Protein AF-A0A8D0G5C0-F1 (afdb_monomer)

InterPro domains:
  IPR000313 PWWP domain [PF00855] (8-87)
  IPR000313 PWWP domain [PS50812] (7-64)
  IPR000313 PWWP domain [SM00293] (5-62)

Solvent-accessible surface area (backbone ato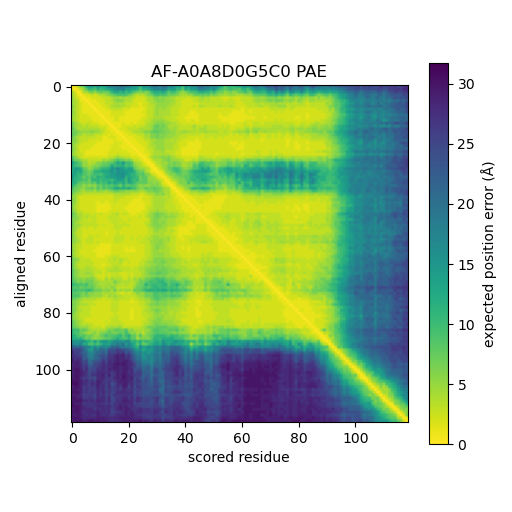ms only — not comparable to full-atom values): 7611 Å² total; per-residue (Å²): 129,85,74,84,84,53,65,72,41,54,23,26,38,55,51,91,98,52,67,59,37,44,24,32,29,47,61,82,55,92,89,55,84,77,66,62,89,77,37,43,50,33,37,32,37,53,71,70,46,74,48,77,46,38,60,90,41,50,41,55,30,86,83,39,37,92,78,51,68,61,84,56,93,55,87,37,45,50,51,3,57,47,32,63,74,77,43,70,66,70,85,62,56,86,75,61,91,80,71,76,99,75,76,75,89,69,74,75,60,79,80,70,81,76,83,84,85,88,134

Secondary structure (DSSP, 8-state):
-PPP--TT-EEEEE-TTS-EEEEEEPPPPTTSPPPPTT-EEEEETTT--EEEE-GGGEEEHHHHHHHH-S--SSTTHHHHHHHHHH-TTTT-TTS-SSS-----TTSSSTTTSSS----

Sequence (119 aa):
MPREYKAGDLVFAKMKGYPHWPARIDELPEGAVKPPANKYPIFFFGTHETAFLGPKDLFPYKEYKDKFGKSNKRKGFNEGLWEIENNPGVKFTGYQVRAASFFPSCFYSYLFQGYLTRV

Radius of gyration: 15.36 Å; Cα contacts (8 Å, |Δi|>4): 171; chains: 1; bounding box: 44×36×38 Å

Mean predicted aligned error: 11.13 Å

pLDDT: mean 76.65, std 21.1, range [34.09, 95.88]

Foldseek 3Di:
DQDDDDALFWWQFDDPPDARFTKTFADDPDPPDDADPQWTWIQTAQVRDIDTDHSVRIGGCVVCCVPRVDDDPDHRRVRSSVCVVPPSCVPRPPPPPDDDPDDPPPPVPPPPPPDDDDD

Structure (mmCIF, N/CA/C/O backbone):
data_AF-A0A8D0G5C0-F1
#
_entry.id   AF-A0A8D0G5C0-F1
#
loop_
_atom_site.group_PDB
_atom_site.id
_atom_site.type_symbol
_atom_site.label_atom_id
_atom_site.label_alt_id
_atom_site.label_comp_id
_atom_site.label_asym_id
_atom_site.label_entity_id
_atom_site.label_seq_id
_atom_site.pdbx_PDB_ins_code
_atom_site.Cartn_x
_atom_site.Cartn_y
_atom_site.Cartn_z
_atom_site.occupancy
_atom_site.B_iso_or_equiv
_atom_site.auth_seq_id
_atom_site.auth_comp_id
_atom_site.auth_asym_id
_atom_site.auth_atom_id
_atom_site.pdbx_PDB_model_num
ATOM 1 N N . MET A 1 1 ? 14.836 -15.581 8.809 1.00 47.50 1 MET A N 1
ATOM 2 C CA . MET A 1 1 ? 14.893 -15.402 7.344 1.00 47.50 1 MET A CA 1
ATOM 3 C C . MET A 1 1 ? 14.062 -14.185 6.976 1.00 47.50 1 MET A C 1
ATOM 5 O O . MET A 1 1 ? 12.967 -14.071 7.523 1.00 47.50 1 MET A O 1
ATOM 9 N N . PRO A 1 2 ? 14.555 -13.260 6.137 1.00 63.22 2 PRO A N 1
ATOM 10 C CA . PRO A 1 2 ? 13.706 -12.226 5.554 1.00 63.22 2 PRO A CA 1
ATOM 11 C C . PRO A 1 2 ? 12.562 -12.912 4.806 1.00 63.22 2 PRO A C 1
ATOM 13 O O . PRO A 1 2 ? 12.798 -13.873 4.078 1.00 63.22 2 PRO A O 1
ATOM 16 N N . ARG A 1 3 ? 11.324 -12.470 5.028 1.00 75.38 3 ARG A N 1
ATOM 17 C CA . ARG A 1 3 ? 10.181 -12.975 4.268 1.00 75.38 3 ARG A CA 1
ATOM 18 C C . ARG A 1 3 ? 10.297 -12.411 2.850 1.00 75.38 3 ARG A C 1
ATOM 20 O O . ARG A 1 3 ? 10.407 -11.196 2.679 1.00 75.38 3 ARG A O 1
ATOM 27 N N . GLU A 1 4 ? 10.362 -13.299 1.869 1.00 84.38 4 GLU A N 1
ATOM 28 C CA . GLU A 1 4 ? 10.348 -12.930 0.456 1.00 84.38 4 GLU A CA 1
ATOM 29 C C . GLU A 1 4 ? 8.915 -12.684 0.008 1.00 84.38 4 GLU A C 1
ATOM 31 O O . GLU A 1 4 ? 7.990 -13.365 0.455 1.00 84.38 4 GLU A O 1
ATOM 36 N N . TYR A 1 5 ? 8.752 -11.702 -0.867 1.00 88.19 5 TYR A N 1
ATOM 37 C CA . TYR A 1 5 ? 7.460 -11.300 -1.387 1.00 88.19 5 TYR A CA 1
ATOM 38 C C . TYR A 1 5 ? 7.451 -11.332 -2.915 1.00 88.19 5 TYR A C 1
ATOM 40 O O . TYR A 1 5 ? 8.495 -11.163 -3.550 1.00 88.19 5 TYR A O 1
ATOM 48 N N . LYS A 1 6 ? 6.269 -11.523 -3.502 1.00 89.31 6 LYS A N 1
ATOM 49 C CA . LYS A 1 6 ? 6.053 -11.605 -4.950 1.00 89.31 6 LYS A CA 1
ATOM 50 C C . LYS A 1 6 ? 5.036 -10.569 -5.421 1.00 89.31 6 LYS A C 1
ATOM 52 O O . LYS A 1 6 ? 4.213 -10.090 -4.643 1.00 89.31 6 LYS A O 1
ATOM 57 N N . ALA A 1 7 ? 5.085 -10.231 -6.708 1.00 88.38 7 ALA A N 1
ATOM 58 C CA . ALA A 1 7 ? 4.063 -9.391 -7.322 1.00 88.38 7 ALA A CA 1
ATOM 59 C C . ALA A 1 7 ? 2.673 -10.033 -7.157 1.00 88.38 7 ALA A C 1
ATOM 61 O O . ALA A 1 7 ? 2.513 -11.244 -7.310 1.00 88.38 7 ALA A O 1
ATOM 62 N N . GLY A 1 8 ? 1.683 -9.215 -6.813 1.00 89.81 8 GLY A N 1
ATOM 63 C CA . GLY A 1 8 ? 0.327 -9.636 -6.467 1.00 89.81 8 GLY A CA 1
ATOM 64 C C . GLY A 1 8 ? 0.114 -9.949 -4.982 1.00 89.81 8 GLY A C 1
ATOM 65 O O . GLY A 1 8 ? -1.038 -10.051 -4.557 1.00 89.81 8 GLY A O 1
ATOM 66 N N . ASP A 1 9 ? 1.172 -10.053 -4.167 1.00 93.31 9 ASP A N 1
ATOM 67 C CA . ASP A 1 9 ? 1.013 -10.303 -2.733 1.00 93.31 9 ASP A CA 1
ATOM 68 C C . ASP A 1 9 ? 0.319 -9.125 -2.039 1.00 93.31 9 ASP A C 1
ATOM 70 O O . ASP A 1 9 ? 0.721 -7.963 -2.156 1.00 93.31 9 ASP A O 1
ATOM 74 N N . LEU A 1 10 ? -0.719 -9.447 -1.267 1.00 94.56 10 LEU A N 1
ATOM 75 C CA . LEU A 1 10 ? -1.472 -8.486 -0.470 1.00 94.56 10 LEU A CA 1
ATOM 76 C C . LEU A 1 10 ? -0.804 -8.285 0.889 1.00 94.56 10 LEU A C 1
ATOM 78 O O . LEU A 1 10 ? -0.568 -9.236 1.644 1.00 94.56 10 LEU A O 1
ATOM 82 N N . VAL A 1 11 ? -0.544 -7.028 1.230 1.00 95.69 11 VAL A N 1
ATOM 83 C CA . VAL A 1 11 ? 0.206 -6.643 2.425 1.00 95.69 11 VAL A CA 1
ATOM 84 C C . VAL A 1 11 ? -0.391 -5.398 3.075 1.00 95.69 11 VAL A C 1
ATOM 86 O O . VAL A 1 11 ? -1.054 -4.587 2.445 1.00 95.69 11 VAL A O 1
ATOM 89 N N . PHE A 1 12 ? -0.128 -5.204 4.357 1.00 95.88 12 PHE A N 1
ATOM 90 C CA . PHE A 1 12 ? -0.135 -3.885 4.957 1.00 95.88 12 PHE A CA 1
ATOM 91 C C . PHE A 1 12 ? 1.265 -3.294 4.861 1.00 95.88 12 PHE A C 1
ATOM 93 O O . PHE A 1 12 ? 2.243 -3.907 5.291 1.00 95.88 12 PHE A O 1
ATOM 100 N N . ALA A 1 13 ? 1.351 -2.087 4.327 1.00 95.62 13 ALA A N 1
ATOM 101 C CA . ALA A 1 13 ? 2.585 -1.337 4.204 1.00 95.62 13 ALA A CA 1
ATOM 102 C C . ALA A 1 13 ? 2.675 -0.272 5.302 1.00 95.62 13 ALA A C 1
ATOM 104 O O . ALA A 1 13 ? 1.706 0.434 5.600 1.00 95.62 13 ALA A O 1
ATOM 105 N N . LYS A 1 14 ? 3.851 -0.140 5.921 1.00 94.38 14 LYS A N 1
ATOM 106 C CA . LYS A 1 14 ? 4.102 0.837 6.979 1.00 94.38 14 LYS A CA 1
ATOM 107 C C . LYS A 1 14 ? 4.962 1.992 6.481 1.00 94.38 14 LYS A C 1
ATOM 109 O O . LYS A 1 14 ? 6.115 1.818 6.114 1.00 94.38 14 LYS A O 1
ATOM 114 N N . MET A 1 15 ? 4.425 3.208 6.583 1.00 92.12 15 MET A N 1
ATOM 115 C CA . MET A 1 15 ? 5.169 4.450 6.337 1.00 92.12 15 MET A CA 1
ATOM 116 C C . MET A 1 15 ? 5.252 5.320 7.593 1.00 92.12 15 MET A C 1
ATOM 118 O O . MET A 1 15 ? 4.427 5.221 8.509 1.00 92.12 15 MET A O 1
ATOM 122 N N . LYS A 1 16 ? 6.261 6.191 7.669 1.00 87.50 16 LYS A N 1
ATOM 123 C CA . LYS A 1 16 ? 6.408 7.143 8.780 1.00 87.50 16 LYS A CA 1
ATOM 124 C C . LYS A 1 16 ? 5.238 8.138 8.766 1.00 87.50 16 LYS A C 1
ATOM 126 O O . LYS A 1 16 ? 4.943 8.716 7.732 1.00 87.50 16 LYS A O 1
ATOM 131 N N . GLY A 1 17 ? 4.566 8.324 9.905 1.00 88.44 17 GLY A N 1
ATOM 132 C CA . GLY A 1 17 ? 3.423 9.247 10.037 1.00 88.44 17 GLY A CA 1
ATOM 133 C C . GLY A 1 17 ? 2.058 8.701 9.584 1.00 88.44 17 GLY A C 1
ATOM 134 O O . GLY A 1 17 ? 1.032 9.318 9.877 1.00 88.44 17 GLY A O 1
ATOM 135 N N . TYR A 1 18 ? 2.025 7.523 8.953 1.00 89.56 18 TYR A N 1
ATOM 136 C CA . TYR A 1 18 ? 0.803 6.875 8.467 1.00 89.56 18 TYR A CA 1
ATOM 137 C C . TYR A 1 18 ? 0.484 5.587 9.244 1.00 89.56 18 TYR A C 1
ATOM 139 O O . TYR A 1 18 ? 1.397 4.961 9.809 1.00 89.56 18 TYR A O 1
ATOM 147 N N . PRO A 1 19 ? -0.801 5.182 9.312 1.00 93.94 19 PRO A N 1
ATOM 148 C CA . PRO A 1 19 ? -1.172 3.860 9.808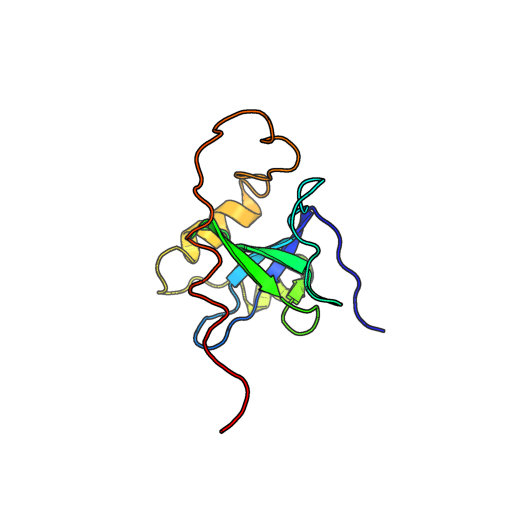 1.00 93.94 19 PRO A CA 1
ATOM 149 C C . PRO A 1 19 ? -0.610 2.755 8.896 1.00 93.94 19 PRO A C 1
ATOM 151 O O . PRO A 1 19 ? -0.054 3.032 7.836 1.00 93.94 19 PRO A O 1
ATOM 154 N N . HIS A 1 20 ? -0.745 1.500 9.322 1.00 95.81 20 HIS A N 1
ATOM 155 C CA . HIS A 1 20 ? -0.473 0.349 8.459 1.00 95.81 20 HIS A CA 1
ATOM 156 C C . HIS A 1 20 ? -1.521 0.329 7.349 1.00 95.81 20 HIS A C 1
ATOM 158 O O . HIS A 1 20 ? -2.693 0.098 7.630 1.00 95.81 20 HIS A O 1
ATOM 164 N N . TRP A 1 21 ? -1.110 0.650 6.127 1.00 95.88 21 TRP A N 1
ATOM 165 C CA . TRP A 1 21 ? -2.011 0.936 5.017 1.00 95.88 21 TRP A CA 1
ATOM 166 C C . TRP A 1 21 ? -2.227 -0.307 4.149 1.00 95.88 21 TRP A C 1
ATOM 168 O O . TRP A 1 21 ? -1.242 -0.995 3.875 1.00 95.88 21 TRP A O 1
ATOM 178 N N . PRO A 1 22 ? -3.464 -0.621 3.718 1.00 95.69 22 PRO A N 1
ATOM 179 C CA . PRO A 1 22 ? -3.715 -1.740 2.812 1.00 95.69 22 PRO A CA 1
ATOM 180 C C . PRO A 1 22 ? -3.016 -1.509 1.472 1.00 95.69 22 PRO A C 1
ATOM 182 O O . PRO A 1 22 ? -3.216 -0.487 0.818 1.00 95.69 22 PRO A O 1
ATOM 185 N N . ALA A 1 23 ? -2.188 -2.455 1.056 1.00 95.88 23 ALA A N 1
ATOM 186 C CA . ALA A 1 23 ? -1.366 -2.338 -0.134 1.00 95.88 23 ALA A CA 1
ATOM 187 C C . ALA A 1 23 ? -1.197 -3.689 -0.840 1.00 95.88 23 ALA A C 1
ATOM 189 O O . ALA A 1 23 ? -1.495 -4.756 -0.298 1.00 95.88 23 ALA A O 1
ATOM 190 N N . ARG A 1 24 ? -0.686 -3.644 -2.064 1.00 94.62 24 ARG A N 1
ATOM 191 C CA . ARG A 1 24 ? -0.179 -4.821 -2.766 1.00 94.62 24 ARG A CA 1
ATOM 192 C C . ARG A 1 24 ? 1.241 -4.587 -3.232 1.00 94.62 24 ARG A C 1
ATOM 194 O O . ARG A 1 24 ? 1.683 -3.448 -3.387 1.00 94.62 24 ARG A O 1
ATOM 201 N N . ILE A 1 25 ? 1.922 -5.679 -3.503 1.00 92.31 25 ILE A N 1
ATOM 202 C CA . ILE A 1 25 ? 3.219 -5.662 -4.156 1.00 92.31 25 ILE A CA 1
ATOM 203 C C . ILE A 1 25 ? 2.958 -5.695 -5.651 1.00 92.31 25 ILE A C 1
ATOM 205 O O . ILE A 1 25 ? 2.274 -6.590 -6.141 1.00 92.31 25 ILE A O 1
ATOM 209 N N . ASP A 1 26 ? 3.423 -4.675 -6.359 1.00 88.44 26 ASP A N 1
ATOM 210 C CA . ASP A 1 26 ? 3.237 -4.591 -7.804 1.00 88.44 26 ASP A CA 1
ATOM 211 C C . ASP A 1 26 ? 4.405 -5.251 -8.546 1.00 88.44 26 ASP A C 1
ATOM 213 O O . ASP A 1 26 ? 5.406 -5.654 -7.947 1.00 88.44 26 ASP A O 1
ATOM 217 N N . GLU A 1 27 ? 4.276 -5.388 -9.858 1.00 83.25 27 GLU A N 1
ATOM 218 C CA . GLU A 1 27 ? 5.401 -5.765 -10.707 1.00 83.25 27 GLU A CA 1
ATOM 219 C C . GLU A 1 27 ? 6.062 -4.505 -11.271 1.00 83.25 27 GLU A C 1
ATOM 221 O O . GLU A 1 27 ? 5.389 -3.527 -11.607 1.00 83.25 27 GLU A O 1
ATOM 226 N N . LEU A 1 28 ? 7.393 -4.499 -11.365 1.00 72.25 28 LEU A N 1
ATOM 227 C CA . LEU A 1 28 ? 8.060 -3.449 -12.127 1.00 72.25 28 LEU A CA 1
ATOM 228 C C . LEU A 1 28 ? 7.952 -3.776 -13.613 1.00 72.25 28 LEU A C 1
ATOM 230 O O . LEU A 1 28 ? 8.343 -4.876 -14.001 1.00 72.25 28 LEU A O 1
ATOM 234 N N . PRO A 1 29 ? 7.489 -2.834 -14.451 1.00 68.94 29 PRO A N 1
ATOM 235 C CA . PRO A 1 29 ? 7.450 -3.071 -15.879 1.00 68.94 29 PRO A CA 1
ATOM 236 C C . PRO A 1 29 ? 8.866 -3.283 -16.417 1.00 68.94 29 PRO A C 1
ATOM 238 O O . PRO A 1 29 ? 9.840 -2.682 -15.950 1.00 68.94 29 PRO A O 1
ATOM 241 N N . GLU A 1 30 ? 8.969 -4.148 -17.419 1.00 61.84 30 GLU A N 1
ATOM 242 C CA . GLU A 1 30 ? 10.226 -4.454 -18.088 1.00 61.84 30 GLU A CA 1
ATOM 243 C C . GLU A 1 30 ? 10.829 -3.165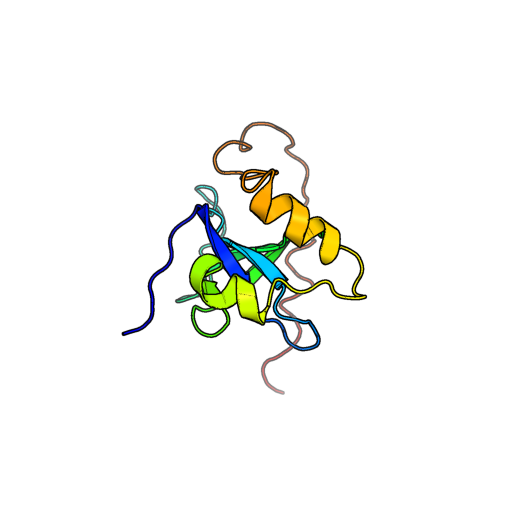 -18.677 1.00 61.84 30 GLU A C 1
ATOM 245 O O . GLU A 1 30 ? 10.182 -2.444 -19.436 1.00 61.84 30 GLU A O 1
ATOM 250 N N . GLY A 1 31 ? 12.053 -2.822 -18.262 1.00 62.88 31 GLY A N 1
ATOM 251 C CA . GLY A 1 31 ? 12.729 -1.574 -18.647 1.00 62.88 31 GLY A CA 1
ATOM 252 C C . GLY A 1 31 ? 12.572 -0.401 -17.669 1.00 62.88 31 GLY A C 1
ATOM 253 O O . GLY A 1 31 ? 13.228 0.625 -17.855 1.00 62.88 31 GLY A O 1
ATOM 254 N N . ALA A 1 32 ? 11.779 -0.535 -16.600 1.00 65.88 32 ALA A N 1
ATOM 255 C CA . ALA A 1 32 ? 11.789 0.436 -15.510 1.00 65.88 32 ALA A CA 1
ATOM 256 C C . ALA A 1 32 ? 13.126 0.426 -14.756 1.00 65.88 32 ALA A C 1
ATOM 258 O O . ALA A 1 32 ? 13.842 -0.578 -14.702 1.00 65.88 32 ALA A O 1
ATOM 259 N N . VAL A 1 33 ? 13.452 1.560 -14.129 1.00 68.38 33 VAL A N 1
ATOM 260 C CA . VAL A 1 33 ? 14.605 1.666 -13.230 1.00 68.38 33 VAL A CA 1
ATOM 261 C C . VAL A 1 33 ? 14.505 0.561 -12.180 1.00 68.38 33 VAL A C 1
ATOM 263 O O . VAL A 1 33 ? 13.488 0.442 -11.493 1.00 68.38 33 VAL A O 1
ATOM 266 N N . LYS A 1 34 ? 15.565 -0.251 -12.068 1.00 68.38 34 LYS A N 1
ATOM 267 C CA . LYS A 1 34 ? 15.633 -1.338 -11.086 1.00 68.38 34 LYS A CA 1
ATOM 268 C C . LYS A 1 34 ? 15.303 -0.793 -9.693 1.00 68.38 34 LYS A C 1
ATOM 270 O O . LYS A 1 34 ? 15.788 0.288 -9.338 1.00 68.38 34 LYS A O 1
ATOM 275 N N . PRO A 1 35 ? 14.517 -1.529 -8.890 1.00 69.06 35 PRO A N 1
ATOM 276 C CA . PRO A 1 35 ? 14.216 -1.083 -7.546 1.00 69.06 35 PRO A CA 1
ATOM 277 C C . PRO A 1 35 ? 15.530 -0.993 -6.763 1.00 69.06 35 PRO A C 1
ATOM 279 O O . PRO A 1 35 ? 16.464 -1.762 -7.028 1.00 69.06 35 PRO A O 1
ATOM 282 N N . PRO A 1 36 ? 15.623 -0.090 -5.775 1.00 75.06 36 PRO A N 1
ATOM 283 C CA . PRO A 1 36 ? 16.731 -0.119 -4.836 1.00 75.06 36 PRO A CA 1
ATOM 284 C C . PRO A 1 36 ? 16.860 -1.524 -4.240 1.00 75.06 36 PRO A C 1
ATOM 286 O O . PRO A 1 36 ? 15.846 -2.169 -3.962 1.00 75.06 36 PRO A O 1
ATOM 289 N N . ALA A 1 37 ? 18.093 -1.992 -4.033 1.00 77.75 37 ALA A N 1
ATOM 290 C CA . ALA A 1 37 ? 18.340 -3.335 -3.516 1.00 77.75 37 ALA A CA 1
ATOM 291 C C . ALA A 1 37 ? 17.490 -3.614 -2.260 1.00 77.75 37 ALA A C 1
ATOM 293 O O . ALA A 1 37 ? 17.412 -2.783 -1.350 1.00 77.75 37 ALA A O 1
ATOM 294 N N . ASN A 1 38 ? 16.856 -4.789 -2.220 1.00 81.88 38 ASN A N 1
ATOM 295 C CA . ASN A 1 38 ? 15.991 -5.251 -1.128 1.00 81.88 38 ASN A CA 1
ATOM 296 C C . ASN A 1 38 ? 14.730 -4.403 -0.876 1.00 81.88 38 ASN A C 1
ATOM 298 O O . ASN A 1 38 ? 14.208 -4.396 0.244 1.00 81.88 38 ASN A O 1
ATOM 302 N N . LYS A 1 39 ? 14.228 -3.690 -1.890 1.00 87.56 39 LYS A N 1
ATOM 303 C CA . LYS A 1 39 ? 12.922 -3.025 -1.840 1.00 87.56 39 LYS A CA 1
ATOM 304 C C . LYS A 1 39 ? 11.981 -3.563 -2.907 1.00 87.56 39 LYS A C 1
ATOM 306 O O . LYS A 1 39 ? 12.400 -3.890 -4.011 1.00 87.56 39 LYS A O 1
ATOM 311 N N . TYR A 1 40 ? 10.702 -3.578 -2.566 1.00 89.38 40 TYR A N 1
ATOM 312 C CA . TYR A 1 40 ? 9.610 -3.986 -3.434 1.00 89.38 40 TYR A CA 1
ATOM 313 C C . TYR A 1 40 ? 8.799 -2.758 -3.865 1.00 89.38 40 TYR A C 1
ATOM 315 O O . TYR A 1 40 ? 8.637 -1.839 -3.053 1.00 89.38 40 TYR A O 1
ATOM 323 N N . PRO A 1 41 ? 8.304 -2.712 -5.113 1.00 90.81 41 PRO A N 1
ATOM 324 C CA . PRO A 1 41 ? 7.312 -1.729 -5.537 1.00 90.81 41 PRO A CA 1
ATOM 325 C C . PRO A 1 41 ? 5.974 -2.023 -4.844 1.00 90.81 41 PRO A C 1
ATOM 327 O O . PRO A 1 41 ? 5.439 -3.127 -4.913 1.00 90.81 41 PRO A O 1
ATOM 330 N N . ILE A 1 42 ? 5.437 -1.032 -4.150 1.00 91.69 42 ILE A N 1
ATOM 331 C CA . ILE A 1 42 ? 4.206 -1.138 -3.373 1.00 91.69 42 ILE A CA 1
ATOM 332 C C . ILE A 1 42 ? 3.173 -0.208 -3.976 1.00 91.69 42 ILE A C 1
ATOM 334 O O . ILE A 1 42 ? 3.463 0.970 -4.175 1.00 91.69 42 ILE A O 1
ATOM 338 N N . PHE A 1 43 ? 1.971 -0.724 -4.198 1.00 91.75 43 PHE A N 1
ATOM 339 C CA . PHE A 1 43 ? 0.786 0.036 -4.570 1.00 91.75 43 PHE A CA 1
ATOM 340 C C . PHE A 1 43 ? -0.148 0.141 -3.363 1.00 91.75 43 PHE A C 1
ATOM 342 O O . PHE A 1 43 ? -0.552 -0.878 -2.799 1.00 91.75 43 PHE A O 1
ATOM 349 N N . PHE A 1 44 ? -0.496 1.359 -2.958 1.00 93.38 44 PHE A N 1
ATOM 350 C CA . PHE A 1 44 ? -1.404 1.614 -1.842 1.00 93.38 44 PHE A CA 1
ATOM 351 C C . PHE A 1 44 ? -2.853 1.658 -2.325 1.00 93.38 44 PHE A C 1
ATOM 353 O O . PHE A 1 44 ? -3.211 2.474 -3.174 1.00 93.38 44 PHE A O 1
ATOM 360 N N . PHE A 1 45 ? -3.710 0.816 -1.752 1.00 92.75 45 PHE A N 1
ATOM 361 C CA . PHE A 1 45 ? -5.137 0.840 -2.061 1.00 92.75 45 PHE A CA 1
ATOM 362 C C . PHE A 1 45 ? -5.801 2.118 -1.518 1.00 92.75 45 PHE A C 1
ATOM 364 O O . PHE A 1 45 ? -5.372 2.697 -0.514 1.00 92.75 45 PHE A O 1
ATOM 371 N N . GLY A 1 46 ? -6.846 2.574 -2.202 1.00 91.69 46 GLY A N 1
ATOM 372 C CA . GLY A 1 46 ? -7.609 3.790 -1.920 1.00 91.69 46 GLY A CA 1
ATOM 373 C C . GLY A 1 46 ? -6.937 5.089 -2.371 1.00 91.69 46 GLY A C 1
ATOM 374 O O . GLY A 1 46 ? -7.595 5.940 -2.955 1.00 91.69 46 GLY A O 1
ATOM 375 N N . THR A 1 47 ? -5.629 5.267 -2.147 1.00 89.31 47 THR A N 1
ATOM 376 C CA . THR A 1 47 ? -4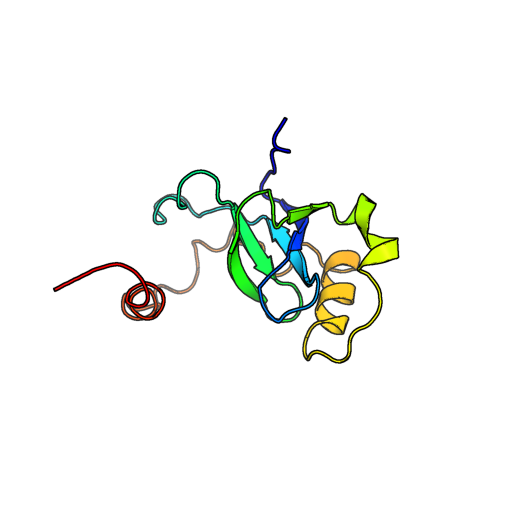.896 6.443 -2.672 1.00 89.31 47 THR A CA 1
ATOM 377 C C . THR A 1 47 ? -4.275 6.195 -4.042 1.00 89.31 47 THR A C 1
ATOM 379 O O . THR A 1 47 ? -4.000 7.149 -4.766 1.00 89.31 47 THR A O 1
ATOM 382 N N . HIS A 1 48 ? -4.055 4.926 -4.402 1.00 88.12 48 HIS A N 1
ATOM 383 C CA . HIS A 1 48 ? -3.373 4.482 -5.627 1.00 88.12 48 HIS A CA 1
ATOM 384 C C . HIS A 1 48 ? -1.968 5.070 -5.784 1.00 88.12 48 HIS A C 1
ATOM 386 O O . HIS A 1 48 ? -1.439 5.154 -6.892 1.00 88.12 48 HIS A O 1
ATOM 392 N N . GLU A 1 49 ? -1.366 5.486 -4.673 1.00 88.00 49 GLU A N 1
ATOM 393 C CA . GLU A 1 49 ? 0.020 5.925 -4.636 1.00 88.00 49 GLU A CA 1
ATOM 394 C C . GLU A 1 49 ? 0.956 4.720 -4.741 1.00 88.00 49 GLU A C 1
ATOM 396 O O . GLU A 1 49 ? 0.599 3.591 -4.391 1.00 88.00 49 GLU A O 1
ATOM 401 N N . THR A 1 50 ? 2.185 4.967 -5.187 1.00 87.19 50 THR A N 1
ATOM 402 C CA . THR A 1 50 ? 3.219 3.937 -5.307 1.00 87.19 50 THR A CA 1
ATOM 403 C C . THR A 1 50 ? 4.484 4.335 -4.561 1.00 87.19 50 THR A C 1
ATOM 405 O O . THR A 1 50 ? 4.919 5.482 -4.656 1.00 87.19 50 THR A O 1
ATOM 408 N N . ALA A 1 51 ? 5.120 3.394 -3.865 1.00 89.75 51 ALA A N 1
ATOM 409 C CA . ALA A 1 51 ? 6.409 3.618 -3.207 1.00 89.75 51 ALA A CA 1
ATOM 410 C C . ALA A 1 51 ? 7.281 2.359 -3.210 1.00 89.75 51 ALA A C 1
ATOM 412 O O . ALA A 1 51 ? 6.800 1.259 -3.446 1.00 89.75 51 ALA A O 1
ATOM 413 N N . PHE A 1 52 ? 8.565 2.507 -2.880 1.00 90.06 52 PHE A N 1
ATOM 414 C CA . PHE A 1 52 ? 9.470 1.374 -2.677 1.00 90.06 52 PHE A CA 1
ATOM 415 C C . PHE A 1 52 ? 9.713 1.137 -1.192 1.00 90.06 52 PHE A C 1
ATOM 417 O O . PHE A 1 52 ? 10.343 1.969 -0.528 1.00 90.06 52 PHE A O 1
ATOM 424 N N . LEU A 1 53 ? 9.277 -0.013 -0.679 1.00 91.19 53 LEU A N 1
ATOM 425 C CA . LEU A 1 53 ? 9.464 -0.393 0.723 1.00 91.19 53 LEU A CA 1
ATOM 426 C C . LEU A 1 53 ? 10.259 -1.685 0.857 1.00 91.19 53 LEU A C 1
ATOM 428 O O . LEU A 1 53 ? 10.193 -2.576 0.016 1.00 91.19 53 LEU A O 1
ATOM 432 N N . GLY A 1 54 ? 11.032 -1.770 1.935 1.00 91.25 54 GLY A N 1
ATOM 433 C CA . GLY A 1 54 ? 11.741 -2.994 2.284 1.00 91.25 54 GLY A CA 1
ATOM 434 C C . GLY A 1 54 ? 10.828 -3.977 3.021 1.00 91.25 54 GLY A C 1
ATOM 435 O O . GLY A 1 54 ? 9.835 -3.559 3.616 1.00 91.25 54 GLY A O 1
ATOM 436 N N . PRO A 1 55 ? 11.198 -5.265 3.089 1.00 91.31 55 PRO A N 1
ATOM 437 C CA . PRO A 1 55 ? 10.389 -6.307 3.729 1.00 91.31 55 PRO A CA 1
ATOM 438 C C . PRO A 1 55 ? 10.096 -6.050 5.215 1.00 91.31 55 PRO A C 1
ATOM 440 O O . PRO A 1 55 ? 9.120 -6.570 5.740 1.00 91.31 55 PRO A O 1
ATOM 443 N N . LYS A 1 56 ? 10.906 -5.224 5.893 1.00 91.62 56 LYS A N 1
ATOM 444 C CA . LYS A 1 56 ? 10.698 -4.822 7.296 1.00 91.62 56 LYS A CA 1
ATOM 445 C C . LYS A 1 56 ? 9.431 -3.986 7.520 1.00 91.62 56 LYS A C 1
ATOM 447 O O . LYS A 1 56 ? 8.908 -3.958 8.627 1.00 91.62 56 LYS A O 1
ATOM 452 N N . ASP A 1 57 ? 8.990 -3.279 6.481 1.00 93.38 57 ASP A N 1
ATOM 453 C CA . ASP A 1 57 ? 7.849 -2.365 6.519 1.00 93.38 57 ASP A CA 1
ATOM 454 C C . ASP A 1 57 ? 6.606 -3.005 5.872 1.00 93.38 57 ASP A C 1
ATOM 456 O O . ASP A 1 57 ? 5.593 -2.333 5.679 1.00 93.38 57 ASP A O 1
ATOM 460 N N . LEU A 1 58 ? 6.683 -4.295 5.525 1.00 93.88 58 LEU A N 1
ATOM 461 C CA . LEU A 1 58 ? 5.632 -5.060 4.862 1.00 93.88 58 LEU A CA 1
ATOM 462 C C . LEU A 1 58 ? 5.139 -6.169 5.784 1.00 93.88 58 LEU A C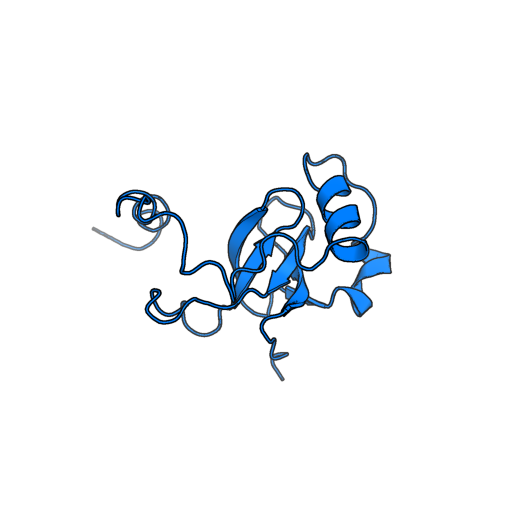 1
ATOM 464 O O . LEU A 1 58 ? 5.923 -6.954 6.319 1.00 93.88 58 LEU A O 1
ATOM 468 N N . PHE A 1 59 ? 3.823 -6.246 5.932 1.00 94.62 59 PHE A N 1
ATOM 469 C CA . PHE A 1 59 ? 3.146 -7.179 6.822 1.00 94.62 59 PHE A CA 1
ATOM 470 C C . PHE A 1 59 ? 2.088 -7.934 6.017 1.00 94.62 59 PHE A C 1
ATOM 472 O O . PHE A 1 59 ? 1.249 -7.277 5.413 1.00 94.62 59 PHE A O 1
ATOM 479 N N . PRO A 1 60 ? 2.059 -9.275 5.972 1.00 94.81 60 PRO A N 1
ATOM 480 C CA . PRO A 1 60 ? 1.081 -9.975 5.144 1.00 94.81 60 PRO A CA 1
ATOM 481 C C . PRO A 1 60 ? -0.353 -9.658 5.541 1.00 94.81 60 PRO A C 1
ATOM 483 O O . PRO A 1 60 ? -0.707 -9.702 6.721 1.00 94.81 60 PR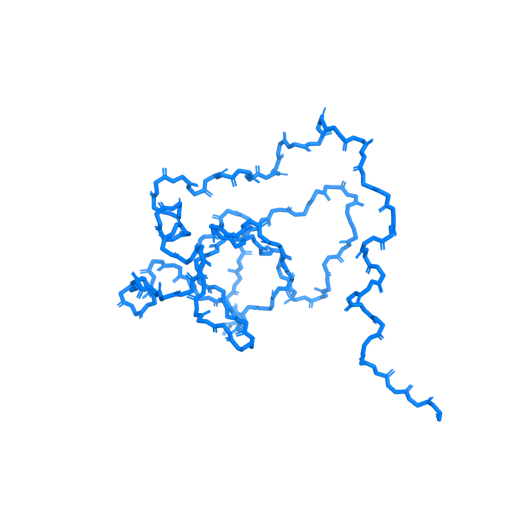O A O 1
ATOM 486 N N . TYR A 1 61 ? -1.185 -9.366 4.542 1.00 93.31 61 TYR A N 1
ATOM 487 C CA . TYR A 1 61 ? -2.548 -8.910 4.775 1.00 93.31 61 TYR A CA 1
ATOM 488 C C . TYR A 1 61 ? -3.351 -9.922 5.599 1.00 93.31 61 TYR A C 1
ATOM 490 O O . TYR A 1 61 ? -3.915 -9.559 6.624 1.00 93.31 61 TYR A O 1
ATOM 498 N N . LYS A 1 62 ? -3.326 -11.205 5.213 1.00 91.44 62 LYS A N 1
ATOM 499 C CA . LYS A 1 62 ? -4.093 -12.274 5.879 1.00 91.44 62 LYS A CA 1
ATOM 500 C C . LYS A 1 62 ? -3.746 -12.440 7.362 1.00 91.44 62 LYS A C 1
ATOM 502 O O . LYS A 1 62 ? -4.641 -12.656 8.165 1.00 91.44 62 LYS A O 1
ATOM 507 N N . GLU A 1 63 ? -2.469 -12.320 7.720 1.00 93.12 63 GLU A N 1
ATOM 508 C CA . GLU A 1 63 ? -1.999 -12.495 9.104 1.00 93.12 63 GLU A CA 1
ATOM 509 C C . GLU A 1 63 ? -2.308 -11.275 9.982 1.00 93.12 63 GLU A C 1
ATOM 511 O O . GLU A 1 63 ? -2.544 -11.405 11.180 1.00 93.12 63 GLU A O 1
ATOM 516 N N . TYR A 1 64 ? -2.297 -10.077 9.394 1.00 93.31 64 TYR A N 1
ATOM 517 C CA . TYR A 1 64 ? -2.438 -8.821 10.130 1.00 93.31 64 TYR A CA 1
ATOM 518 C C . TYR A 1 64 ? -3.797 -8.138 9.940 1.00 93.31 64 TYR A C 1
ATOM 520 O O . TYR A 1 64 ? -4.015 -7.064 10.510 1.00 93.31 64 TYR A O 1
ATOM 528 N N . LYS A 1 65 ? -4.726 -8.751 9.196 1.00 92.00 65 LYS A N 1
ATOM 529 C CA . LYS A 1 65 ? -6.076 -8.229 8.934 1.00 92.00 65 LYS A CA 1
ATOM 530 C C . LYS A 1 65 ? -6.803 -7.874 10.226 1.00 92.00 65 LYS A C 1
ATOM 532 O O . LYS A 1 65 ? -7.285 -6.754 10.356 1.00 92.00 65 LYS A O 1
ATOM 537 N N . ASP A 1 66 ? -6.777 -8.749 11.224 1.00 91.88 66 ASP A N 1
ATOM 538 C CA . ASP A 1 66 ? -7.475 -8.514 12.497 1.00 91.88 66 ASP A CA 1
ATOM 539 C C . ASP A 1 66 ? -6.872 -7.355 13.309 1.00 91.88 66 ASP A C 1
ATOM 541 O O . ASP A 1 66 ? -7.545 -6.690 14.106 1.00 91.88 66 ASP A O 1
ATOM 545 N N . LYS A 1 67 ? -5.581 -7.075 13.093 1.00 93.00 67 LYS A N 1
ATOM 546 C CA . LYS A 1 67 ? -4.840 -6.036 13.813 1.00 93.00 67 LYS A CA 1
ATOM 547 C C . LYS A 1 67 ? -4.924 -4.675 13.125 1.00 93.00 67 LYS A C 1
ATOM 549 O O . LYS A 1 67 ? -5.097 -3.665 13.809 1.00 93.00 67 LYS A O 1
ATOM 554 N N . PHE A 1 68 ? -4.776 -4.640 11.801 1.00 91.88 68 PHE A N 1
ATOM 555 C CA . PHE A 1 68 ? -4.626 -3.414 11.008 1.00 91.88 68 PHE A CA 1
ATOM 556 C C . PHE A 1 68 ? -5.794 -3.131 10.060 1.00 91.88 68 PHE A C 1
ATOM 558 O O . PHE A 1 68 ? -5.958 -1.989 9.643 1.00 91.88 68 PHE A O 1
ATOM 565 N N . GLY A 1 69 ? -6.657 -4.110 9.789 1.00 89.50 69 GLY A N 1
ATOM 566 C CA . GLY A 1 69 ? -7.860 -3.977 8.959 1.00 89.50 69 GLY A CA 1
ATOM 567 C C . GLY A 1 69 ? -9.019 -3.230 9.624 1.00 89.50 69 GLY A C 1
ATOM 568 O O . GLY A 1 69 ? -10.169 -3.406 9.237 1.00 89.50 69 GLY A O 1
ATOM 569 N N . LYS A 1 70 ? -8.744 -2.412 10.645 1.00 91.00 70 LYS A N 1
ATOM 570 C CA . LYS A 1 70 ? -9.753 -1.606 11.346 1.00 91.00 70 LYS A CA 1
ATOM 571 C C . LYS A 1 70 ? -9.889 -0.253 10.664 1.00 91.00 70 LYS A C 1
ATOM 573 O O . LYS A 1 70 ? -8.879 0.368 10.347 1.00 91.00 70 LYS A O 1
ATOM 578 N N . SER A 1 71 ? -11.122 0.227 10.503 1.00 87.56 71 SER A N 1
ATOM 579 C CA . SER A 1 71 ? -11.409 1.525 9.881 1.00 87.56 71 SER A CA 1
ATOM 580 C C . SER A 1 71 ? -10.571 2.658 10.481 1.00 87.56 71 SER A C 1
ATOM 582 O O . SER A 1 71 ? -10.397 2.731 11.701 1.00 87.56 71 SER A O 1
ATOM 584 N N . ASN A 1 72 ? -10.107 3.580 9.640 1.00 90.75 72 ASN A N 1
ATOM 585 C CA . ASN A 1 72 ? -9.285 4.715 10.051 1.00 90.75 72 ASN A CA 1
ATOM 586 C C . ASN A 1 72 ? -9.877 6.038 9.541 1.00 90.75 72 ASN A C 1
ATOM 588 O O . ASN A 1 72 ? -10.563 6.076 8.523 1.00 90.75 72 ASN A O 1
ATOM 592 N N . LYS A 1 73 ? -9.594 7.145 10.239 1.00 89.62 73 LYS A N 1
ATOM 593 C CA . LYS A 1 73 ? -10.055 8.495 9.859 1.00 89.62 73 LYS A CA 1
ATOM 594 C C . LYS A 1 73 ? -9.267 9.095 8.687 1.00 89.62 73 LYS A C 1
ATOM 596 O O . LYS A 1 73 ? -9.639 10.149 8.179 1.00 89.62 73 LYS A O 1
ATOM 601 N N . ARG A 1 74 ? -8.151 8.480 8.277 1.00 87.06 74 ARG A N 1
ATOM 602 C CA . ARG A 1 74 ? -7.358 8.945 7.130 1.00 87.06 74 ARG A CA 1
ATOM 603 C C . ARG A 1 74 ? -8.148 8.789 5.827 1.00 87.06 74 ARG A C 1
ATOM 605 O O . ARG A 1 74 ? -8.724 7.735 5.566 1.00 87.06 74 ARG A O 1
ATOM 612 N N . LYS A 1 75 ? -8.140 9.839 5.001 1.00 88.25 75 LYS A N 1
ATOM 613 C CA . LYS A 1 75 ? -8.777 9.843 3.677 1.00 88.25 75 LYS A CA 1
ATOM 614 C C . LYS A 1 75 ? -8.193 8.718 2.814 1.00 88.25 75 LYS A C 1
ATOM 616 O O . LYS A 1 75 ? -6.980 8.558 2.786 1.00 88.25 75 LYS A O 1
ATOM 621 N N . GLY A 1 76 ? -9.051 7.946 2.152 1.00 88.19 76 GLY A N 1
ATOM 622 C CA . GLY A 1 76 ? -8.654 6.815 1.306 1.00 88.19 76 GLY A CA 1
ATOM 623 C C . GLY A 1 76 ? -8.369 5.510 2.059 1.00 88.19 76 GLY A C 1
ATOM 624 O O . GLY A 1 76 ? -8.297 4.464 1.432 1.00 88.19 76 GLY A O 1
ATOM 625 N N . PHE A 1 77 ? -8.259 5.504 3.394 1.00 91.50 77 PHE A N 1
ATOM 626 C CA . PHE A 1 77 ? -7.935 4.268 4.122 1.00 91.50 77 PHE A CA 1
ATOM 627 C C . PHE A 1 77 ? -9.074 3.243 4.082 1.00 91.50 77 PHE A C 1
ATOM 629 O O . PHE A 1 77 ? -8.853 2.072 3.788 1.00 91.50 77 PHE A O 1
ATOM 636 N N . ASN A 1 78 ? -10.301 3.683 4.376 1.00 91.69 78 ASN A N 1
ATOM 637 C CA . ASN A 1 78 ? -11.473 2.800 4.367 1.00 91.69 78 ASN A CA 1
ATOM 638 C C . ASN A 1 78 ? -11.805 2.323 2.947 1.00 91.69 78 ASN A C 1
ATOM 640 O O . ASN A 1 78 ? -12.199 1.178 2.765 1.00 91.69 78 ASN A O 1
ATOM 644 N N . GLU A 1 79 ? -11.593 3.186 1.953 1.00 92.81 79 GLU A N 1
ATOM 645 C CA . GLU A 1 79 ? -11.674 2.822 0.537 1.00 92.81 79 GLU A CA 1
ATOM 646 C C . GLU A 1 79 ? -10.632 1.754 0.195 1.00 92.81 79 GLU A C 1
ATOM 648 O O . GLU A 1 79 ? -10.974 0.726 -0.375 1.00 92.81 79 GLU A O 1
ATOM 653 N N . GLY A 1 80 ? -9.393 1.918 0.664 1.00 92.69 80 GLY A N 1
ATOM 654 C CA . GLY A 1 80 ? -8.346 0.923 0.472 1.00 92.69 80 GLY A CA 1
ATOM 655 C C . GLY A 1 80 ? -8.639 -0.426 1.137 1.00 92.69 80 GLY A C 1
ATOM 656 O O . GLY A 1 80 ? -8.310 -1.468 0.573 1.00 92.69 80 GLY A O 1
ATOM 657 N N . LEU A 1 81 ? -9.292 -0.437 2.307 1.00 93.50 81 LEU A N 1
ATOM 658 C CA . LEU A 1 81 ? -9.766 -1.676 2.939 1.00 93.50 81 LEU A CA 1
ATOM 659 C C . LEU A 1 81 ? -10.868 -2.361 2.128 1.00 93.50 81 LEU A C 1
ATOM 661 O O . LEU A 1 81 ? -10.954 -3.586 2.127 1.00 93.50 81 LEU A O 1
ATOM 665 N N . TRP A 1 82 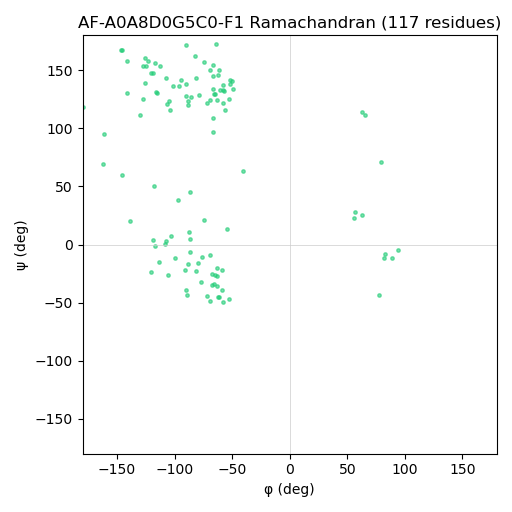? -11.716 -1.585 1.459 1.00 92.94 82 TRP A N 1
ATOM 666 C CA . TRP A 1 82 ? -12.733 -2.140 0.580 1.00 92.94 82 TRP A CA 1
ATOM 667 C C . TRP A 1 82 ? -12.107 -2.698 -0.704 1.00 92.94 82 TRP A C 1
ATOM 669 O O . TRP A 1 82 ? -12.429 -3.818 -1.097 1.00 92.94 82 TRP A O 1
ATOM 679 N N . GLU A 1 83 ? -11.169 -1.971 -1.317 1.00 93.25 83 GLU A N 1
ATOM 680 C CA . GLU A 1 83 ? -10.478 -2.395 -2.539 1.00 93.25 83 GLU A CA 1
ATOM 681 C C . GLU A 1 83 ? -9.676 -3.680 -2.343 1.00 93.25 83 GLU A C 1
ATOM 683 O O . GLU A 1 83 ? -9.787 -4.583 -3.162 1.00 93.25 83 GLU A O 1
ATOM 688 N N . ILE A 1 84 ? -8.912 -3.816 -1.258 1.00 91.94 84 ILE A N 1
ATOM 689 C CA . ILE A 1 84 ? -8.097 -5.021 -1.038 1.00 91.94 84 ILE A CA 1
ATOM 690 C C . ILE A 1 84 ? -8.941 -6.302 -0.896 1.00 91.94 84 ILE A C 1
ATOM 692 O O . ILE A 1 84 ? -8.467 -7.385 -1.229 1.00 91.94 84 ILE A O 1
ATOM 696 N N . GLU A 1 85 ? -10.193 -6.185 -0.442 1.00 91.12 85 GLU A N 1
ATOM 697 C CA . GLU A 1 85 ? -11.127 -7.310 -0.289 1.00 91.12 85 GLU A CA 1
ATOM 698 C C . GLU A 1 85 ? -11.963 -7.567 -1.550 1.00 91.12 85 GLU A C 1
ATOM 700 O O . GLU A 1 85 ? -12.209 -8.719 -1.898 1.00 91.12 85 GLU A O 1
ATOM 705 N N . ASN A 1 86 ? -12.410 -6.509 -2.235 1.00 90.94 86 ASN A N 1
ATOM 706 C CA . ASN A 1 86 ? -13.396 -6.610 -3.318 1.00 90.94 86 ASN A CA 1
ATOM 707 C C . ASN A 1 86 ? -12.789 -6.427 -4.715 1.00 90.94 86 ASN A C 1
ATOM 709 O O . ASN A 1 86 ? -13.333 -6.931 -5.693 1.00 90.94 86 ASN A O 1
ATOM 713 N N . ASN A 1 87 ? -11.676 -5.701 -4.828 1.00 90.12 87 ASN A N 1
ATOM 714 C CA . ASN A 1 87 ? -10.990 -5.430 -6.090 1.00 90.12 87 ASN A CA 1
ATOM 715 C C . ASN A 1 87 ? -9.452 -5.360 -5.932 1.00 90.12 87 ASN A 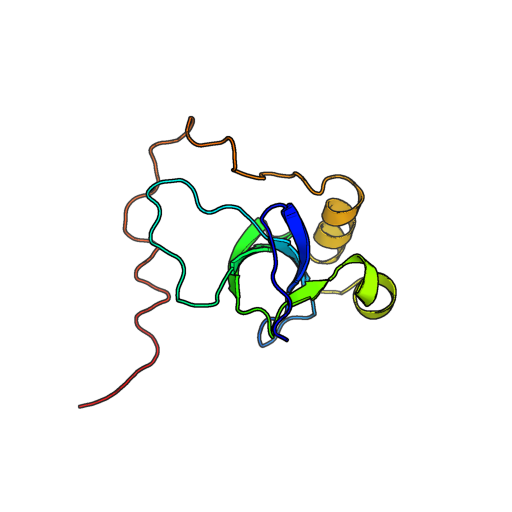C 1
ATOM 717 O O . ASN A 1 87 ? -8.833 -4.336 -6.250 1.00 90.12 87 ASN A O 1
ATOM 721 N N . PRO A 1 88 ? -8.794 -6.443 -5.472 1.00 85.56 88 PRO A N 1
ATOM 722 C CA . PRO A 1 88 ? -7.349 -6.440 -5.220 1.00 85.56 88 PRO A CA 1
ATOM 723 C C . PRO A 1 88 ? -6.506 -6.202 -6.490 1.00 85.56 88 PRO A C 1
ATOM 725 O O . PRO A 1 88 ? -5.353 -5.771 -6.412 1.00 85.56 88 PRO A O 1
ATOM 728 N N . GLY A 1 89 ? -7.084 -6.435 -7.674 1.00 79.00 89 GLY A N 1
ATOM 729 C CA . GLY A 1 89 ? -6.452 -6.226 -8.978 1.00 79.00 89 GLY A CA 1
ATOM 730 C C . GLY A 1 89 ? -6.577 -4.807 -9.548 1.00 79.00 89 GLY A C 1
ATOM 731 O O . GLY A 1 89 ? -6.154 -4.583 -10.683 1.00 79.00 89 GLY A O 1
ATOM 732 N N . VAL A 1 90 ? -7.147 -3.840 -8.815 1.00 79.75 90 VAL A N 1
ATOM 733 C CA . VAL A 1 90 ? -7.385 -2.479 -9.334 1.00 79.75 90 VAL A CA 1
ATOM 734 C C . VAL A 1 90 ? -6.093 -1.827 -9.837 1.00 79.75 90 VAL A C 1
ATOM 736 O O . VAL A 1 90 ? -5.168 -1.598 -9.068 1.00 79.75 90 VAL A O 1
ATOM 739 N N . LYS A 1 91 ? -5.989 -1.525 -11.136 1.00 68.81 91 LYS A N 1
ATOM 740 C CA . LYS A 1 91 ? -4.761 -0.980 -11.754 1.00 68.81 91 LYS A CA 1
ATOM 741 C C . LYS A 1 91 ? -3.505 -1.853 -11.561 1.00 68.81 91 LYS A C 1
ATOM 743 O O . LYS A 1 91 ? -2.413 -1.303 -11.516 1.00 68.81 91 LYS A O 1
ATOM 748 N N . PHE A 1 92 ? -3.619 -3.175 -11.407 1.00 64.31 92 PHE A N 1
ATOM 749 C CA . PHE A 1 92 ? -2.440 -4.054 -11.385 1.00 64.31 92 PHE A CA 1
ATOM 750 C C . PHE A 1 92 ? -1.794 -4.028 -12.775 1.00 64.31 92 PHE A C 1
ATOM 752 O O . PHE A 1 92 ? -2.269 -4.662 -13.720 1.00 64.31 92 PHE A O 1
ATOM 759 N N . THR A 1 93 ? -0.771 -3.191 -12.942 1.00 57.44 93 THR A N 1
ATOM 760 C CA . THR A 1 93 ? -0.175 -2.870 -14.241 1.00 57.44 93 THR A CA 1
ATOM 761 C C . THR A 1 93 ? 0.912 -3.864 -14.639 1.00 57.44 93 THR A C 1
ATOM 763 O O . THR A 1 93 ? 1.931 -3.467 -15.188 1.00 57.44 93 THR A O 1
ATOM 766 N N . GLY A 1 94 ? 0.657 -5.164 -14.483 1.00 50.75 94 GLY A N 1
ATOM 767 C CA . GLY A 1 94 ? 1.331 -6.171 -15.311 1.00 50.75 94 GLY A CA 1
ATOM 768 C C . GLY A 1 94 ? 0.878 -6.118 -16.783 1.00 50.75 94 GLY A C 1
ATOM 769 O O . GLY A 1 94 ? 1.460 -6.777 -17.636 1.00 50.75 94 GLY A O 1
ATOM 770 N N . TYR A 1 95 ? -0.165 -5.332 -17.111 1.00 41.50 95 TYR A N 1
ATOM 771 C CA . TYR A 1 95 ? -0.789 -5.321 -18.445 1.00 41.50 95 TYR A CA 1
ATOM 772 C C . TYR A 1 95 ? -1.182 -3.932 -18.997 1.00 41.50 95 TYR A C 1
ATOM 774 O O . TYR A 1 95 ? -2.006 -3.826 -19.900 1.00 41.50 95 TYR A O 1
ATOM 782 N N . GLN A 1 96 ? -0.609 -2.833 -18.496 1.00 42.25 96 GLN A N 1
ATOM 783 C CA . GLN A 1 96 ? -0.844 -1.484 -19.055 1.00 42.25 96 GLN A CA 1
ATOM 784 C C . GLN A 1 96 ? 0.456 -0.864 -19.585 1.00 42.25 96 GLN A C 1
ATOM 786 O O . GLN A 1 96 ? 0.787 0.277 -19.301 1.00 42.25 96 GLN A O 1
ATOM 791 N N . VAL A 1 97 ? 1.182 -1.621 -20.413 1.00 41.44 97 VAL A N 1
ATOM 792 C CA . VAL A 1 97 ? 2.262 -1.091 -21.274 1.00 41.44 97 VAL A CA 1
ATOM 793 C C . VAL A 1 97 ? 1.704 -0.596 -22.625 1.00 41.44 97 VAL A C 1
ATOM 795 O O . VAL A 1 97 ? 2.453 -0.298 -23.546 1.00 41.44 97 VAL A O 1
ATOM 798 N N . ARG A 1 98 ? 0.378 -0.483 -22.805 1.00 39.34 98 ARG A N 1
ATOM 799 C CA . ARG A 1 98 ? -0.201 -0.136 -24.121 1.00 39.34 98 ARG A CA 1
ATOM 800 C C . ARG A 1 98 ? -1.020 1.144 -24.209 1.00 39.34 98 ARG A C 1
ATOM 802 O O . ARG A 1 98 ? -1.496 1.446 -25.298 1.00 39.34 98 ARG A O 1
ATOM 809 N N . ALA A 1 99 ? -1.132 1.945 -23.155 1.00 39.09 99 ALA A N 1
ATOM 810 C CA . ALA A 1 99 ? -1.784 3.243 -23.284 1.00 39.09 99 ALA A CA 1
ATOM 811 C C . ALA A 1 99 ? -1.082 4.323 -22.459 1.00 39.09 99 ALA A C 1
ATOM 813 O O . ALA A 1 99 ? -0.852 4.158 -21.269 1.00 39.09 99 ALA A O 1
ATOM 814 N N . ALA A 1 100 ? -0.817 5.446 -23.125 1.00 39.03 100 ALA A N 1
ATOM 815 C CA . ALA A 1 100 ? -0.295 6.703 -22.596 1.00 39.03 100 ALA A CA 1
ATOM 816 C C . ALA A 1 100 ? 1.222 6.762 -22.345 1.00 39.03 100 ALA A C 1
ATOM 818 O O . ALA A 1 100 ? 1.731 6.924 -21.240 1.00 39.03 100 ALA A O 1
ATOM 819 N N . SER A 1 101 ? 1.926 6.786 -23.470 1.00 42.06 101 SER A N 1
ATOM 820 C CA . SER A 1 101 ? 3.044 7.678 -23.781 1.00 42.06 101 SER A CA 1
ATOM 821 C C . SER A 1 101 ? 2.846 9.141 -23.320 1.00 42.06 101 SER A C 1
ATOM 823 O O . SER A 1 101 ? 2.774 10.034 -24.159 1.00 42.06 101 SER A O 1
ATOM 825 N N . PHE A 1 102 ? 2.724 9.413 -22.016 1.00 43.72 102 PHE A N 1
ATOM 826 C CA . PHE A 1 102 ? 2.726 10.780 -21.481 1.00 43.72 102 PHE A CA 1
ATOM 827 C C . PHE A 1 102 ? 3.005 10.824 -19.968 1.00 43.72 102 PHE A C 1
ATOM 829 O O . PHE A 1 102 ? 2.152 11.196 -19.171 1.00 43.72 102 PHE A O 1
ATOM 836 N N . PHE A 1 103 ? 4.229 10.495 -19.555 1.00 42.75 103 PHE A N 1
ATOM 837 C CA . PHE A 1 103 ? 4.781 11.097 -18.341 1.00 42.75 103 PHE A CA 1
ATOM 838 C C . PHE A 1 103 ? 6.175 11.646 -18.651 1.00 42.75 103 PHE A C 1
ATOM 840 O O . PHE A 1 103 ? 7.083 10.866 -18.944 1.00 42.75 103 PHE A O 1
ATOM 847 N N . PRO A 1 104 ? 6.359 12.982 -18.643 1.00 38.38 104 PRO A N 1
ATOM 848 C CA . PRO A 1 104 ? 7.669 13.578 -18.815 1.00 38.38 104 PRO A CA 1
ATOM 849 C C . PRO A 1 104 ? 8.538 13.225 -17.606 1.00 38.38 104 PRO A C 1
ATOM 851 O O . PRO A 1 104 ? 8.078 13.169 -16.464 1.00 38.38 104 PRO A O 1
ATOM 854 N N . SER A 1 105 ? 9.820 13.033 -17.879 1.00 41.81 105 SER A N 1
ATOM 855 C CA . SER A 1 105 ? 10.941 12.689 -16.998 1.00 41.81 105 SER A CA 1
ATOM 856 C C . SER A 1 105 ? 11.176 13.601 -15.773 1.00 41.81 105 SER A C 1
ATOM 858 O O . SER A 1 105 ? 12.224 13.509 -15.140 1.00 41.81 105 SER A O 1
ATOM 860 N N . CYS A 1 106 ? 10.233 14.472 -15.400 1.00 38.66 106 CYS A N 1
ATOM 861 C CA . CYS A 1 106 ? 10.396 15.512 -14.378 1.00 38.66 106 CYS A CA 1
ATOM 862 C C . CYS A 1 106 ? 9.827 15.188 -12.987 1.00 38.66 106 CYS A C 1
ATOM 864 O O . CYS A 1 106 ? 10.133 15.919 -12.051 1.00 38.66 106 CYS A O 1
ATOM 866 N N . PHE A 1 107 ? 9.028 14.131 -12.797 1.00 37.66 107 PHE A N 1
ATOM 867 C CA . PHE A 1 107 ? 8.470 13.835 -11.461 1.00 37.66 107 PHE A CA 1
ATOM 868 C C . PHE A 1 107 ? 9.363 12.946 -10.583 1.00 37.66 107 PHE A C 1
ATOM 870 O O . PHE A 1 107 ? 9.207 12.932 -9.364 1.00 37.66 107 PHE A O 1
ATOM 877 N N . TYR A 1 108 ? 10.348 12.257 -11.167 1.00 40.34 108 TYR A N 1
ATOM 878 C CA . TYR A 1 108 ? 11.255 11.382 -10.413 1.00 40.34 108 TYR A CA 1
ATOM 879 C C . TYR A 1 108 ? 12.379 12.139 -9.679 1.00 40.34 108 TYR A C 1
ATOM 881 O O . TYR A 1 108 ? 13.005 11.588 -8.776 1.00 40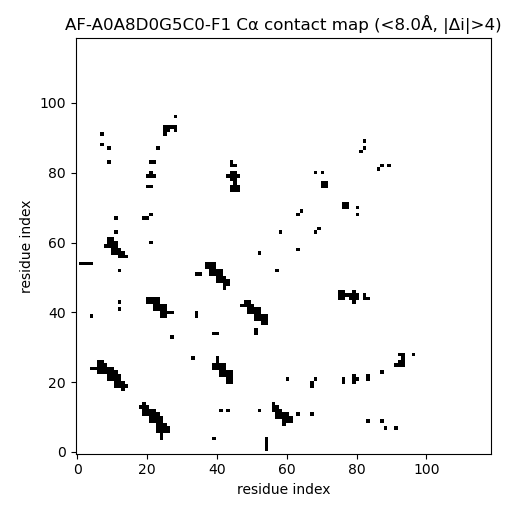.34 108 TYR A O 1
ATOM 889 N N . SER A 1 109 ? 12.633 13.406 -10.025 1.00 39.47 109 SER A N 1
ATOM 890 C CA . SER A 1 109 ? 13.730 14.203 -9.457 1.00 39.47 109 SER A CA 1
ATOM 891 C C . SER A 1 109 ? 13.416 14.825 -8.089 1.00 39.47 109 SER A C 1
ATOM 893 O O . SER A 1 109 ? 14.338 15.088 -7.321 1.00 39.47 109 SER A O 1
ATOM 895 N N . TYR A 1 110 ? 12.144 15.017 -7.724 1.00 40.69 110 TYR A N 1
ATOM 896 C CA . TYR A 1 110 ? 11.791 15.769 -6.508 1.00 40.69 110 TYR A CA 1
ATOM 897 C C . TYR A 1 110 ? 11.744 14.958 -5.206 1.00 40.69 110 TYR A C 1
ATOM 899 O O . TYR A 1 110 ? 11.623 15.545 -4.134 1.00 40.69 110 TYR A O 1
ATOM 907 N N . LEU A 1 111 ? 11.894 13.631 -5.257 1.00 43.16 111 LEU A N 1
ATOM 908 C CA . LEU A 1 111 ? 11.909 12.786 -4.052 1.00 43.16 111 LEU A CA 1
ATOM 909 C C . LEU A 1 111 ? 13.286 12.199 -3.700 1.00 43.16 111 LEU A C 1
ATOM 911 O O . LEU A 1 111 ? 13.404 11.531 -2.676 1.00 43.16 111 LEU A O 1
ATOM 915 N N . PHE A 1 112 ? 14.336 12.489 -4.480 1.00 38.97 112 PHE A N 1
ATOM 916 C CA . PHE A 1 112 ? 15.700 12.003 -4.211 1.00 38.97 112 PHE A CA 1
ATOM 917 C C . PHE A 1 112 ? 16.749 13.090 -3.930 1.00 38.97 112 PHE A C 1
ATOM 919 O O . PHE A 1 112 ? 17.876 12.752 -3.580 1.00 38.97 112 PHE A O 1
ATOM 926 N N . GLN A 1 113 ? 16.392 14.378 -3.968 1.00 39.19 113 GLN A N 1
ATOM 927 C CA . GLN A 1 113 ? 17.313 15.483 -3.653 1.00 39.19 113 GLN A CA 1
ATOM 928 C C . GLN A 1 113 ? 17.181 15.973 -2.196 1.00 39.19 113 GLN A C 1
ATOM 930 O O . GLN A 1 113 ? 17.191 17.172 -1.934 1.00 39.19 113 GLN A O 1
ATOM 935 N N . GLY A 1 114 ? 16.969 15.059 -1.242 1.00 46.66 114 GLY A N 1
ATOM 936 C CA . GLY A 1 114 ? 16.547 15.433 0.114 1.00 46.66 114 GLY A CA 1
ATOM 937 C C . GLY A 1 114 ? 17.444 15.029 1.279 1.00 46.66 114 GLY A C 1
ATOM 938 O O . GLY A 1 114 ? 17.343 15.674 2.310 1.00 46.66 114 GLY A O 1
ATOM 939 N N . TYR A 1 115 ? 18.287 13.994 1.178 1.00 46.56 115 TYR A N 1
ATOM 940 C CA . TYR A 1 115 ? 19.125 13.539 2.302 1.00 46.56 115 TYR A CA 1
ATOM 941 C C . TYR A 1 115 ? 20.300 12.665 1.822 1.00 46.56 115 TYR A C 1
ATOM 943 O O . TYR A 1 115 ? 20.119 11.460 1.679 1.00 46.56 115 TYR A O 1
ATOM 951 N N . LEU A 1 116 ? 21.491 13.251 1.608 1.00 36.59 116 LEU A N 1
ATOM 952 C CA . LEU A 1 116 ? 22.785 12.782 2.154 1.00 36.59 116 LEU A CA 1
ATOM 953 C C . LEU A 1 116 ? 23.971 13.692 1.728 1.00 36.59 116 LEU A C 1
ATOM 955 O O . LEU A 1 116 ? 24.314 13.779 0.557 1.00 36.59 116 LEU A O 1
ATOM 959 N N . THR A 1 117 ? 24.614 14.282 2.745 1.00 34.09 117 THR A N 1
ATOM 960 C CA . THR A 1 117 ? 26.049 14.640 2.907 1.00 34.09 117 THR A CA 1
ATOM 961 C C . THR A 1 117 ? 26.776 15.690 2.036 1.00 34.09 117 THR A C 1
ATOM 963 O O . THR A 1 117 ? 27.190 15.408 0.921 1.00 34.09 117 THR A O 1
ATOM 966 N N . ARG A 1 118 ? 27.104 16.798 2.738 1.00 34.53 118 ARG A N 1
ATOM 967 C CA . ARG A 1 118 ? 28.374 17.568 2.858 1.00 34.53 118 ARG A CA 1
ATOM 968 C C . ARG A 1 118 ? 28.990 18.264 1.631 1.00 34.53 118 ARG A C 1
ATOM 970 O O . ARG A 1 118 ? 29.645 17.620 0.820 1.00 34.53 118 ARG A O 1
ATOM 977 N N . VAL A 1 119 ? 29.005 19.599 1.698 1.00 38.12 119 VAL A N 1
ATOM 978 C CA . VAL A 1 119 ? 30.178 20.406 2.117 1.00 38.12 119 VAL A CA 1
ATOM 979 C C . VAL A 1 119 ? 29.708 21.561 2.990 1.00 38.12 119 VAL A C 1
ATOM 981 O O . VAL A 1 119 ? 28.568 22.018 2.758 1.00 38.12 119 VAL A O 1
#

Nearest PDB structures (foldseek):
  6iiq-assembly1_C  TM=9.680E-01  e=1.823E-17  Homo sapiens
  9grv-assembly3_C  TM=9.916E-01  e=3.069E-15  Homo sapiens
  6iip-assembly2_B  TM=9.803E-01  e=3.069E-15  Homo sapiens
  7hhi-assembly1_A  TM=9.466E-01  e=1.007E-14  Homo sapiens
  3zeh-assembly1_A  TM=9.199E-01  e=5.794E-14  Homo sapiens

Organism: Sphenodon punctatus (NCBI:txid8508)